Protein AF-T1BIJ9-F1 (afdb_monomer_lite)

Foldseek 3Di:
DQVVQLVCVVVVPQAAAEDEDDPDDLLCCLPRHPVRHPHHYDYDYDPVCVVVVVVQCPDPVRNVVVSVVSNVSSVVSVVVVVVCPPPDDDDDPVVVVVVPDDDPPVPDDPDDDPDPDDDDDPPDDPVVVVVVDQCQVVCVVVVQDDGPPVSVVD

Structure (mmCIF, N/CA/C/O backbone):
data_AF-T1BIJ9-F1
#
_entry.id   AF-T1BIJ9-F1
#
loop_
_atom_site.group_PDB
_atom_site.id
_atom_site.type_symbol
_atom_site.label_atom_id
_atom_site.label_alt_id
_atom_site.label_comp_id
_atom_site.label_asym_id
_atom_site.label_entity_id
_atom_site.label_seq_id
_atom_site.pdbx_PDB_ins_code
_atom_site.Cartn_x
_atom_site.Cartn_y
_atom_site.Cartn_z
_atom_site.occupancy
_atom_site.B_iso_or_equiv
_atom_site.auth_seq_id
_atom_site.auth_comp_id
_atom_site.auth_asym_id
_atom_site.auth_atom_id
_atom_site.pdbx_PDB_model_num
ATOM 1 N N . MET A 1 1 ? -9.050 8.986 2.586 1.00 85.50 1 MET A N 1
ATOM 2 C CA . MET A 1 1 ? -9.419 8.549 3.955 1.00 85.50 1 MET A CA 1
ATOM 3 C C . MET A 1 1 ? -9.438 9.668 4.997 1.00 85.50 1 MET A C 1
ATOM 5 O O . MET A 1 1 ? -10.421 9.751 5.712 1.00 85.50 1 MET A O 1
ATOM 9 N N . SER A 1 2 ? -8.438 10.559 5.081 1.00 93.44 2 SER A N 1
ATOM 10 C CA . SER A 1 2 ? -8.457 11.685 6.048 1.00 93.44 2 SER A CA 1
ATOM 11 C C . SER A 1 2 ? -9.706 12.581 5.927 1.00 93.44 2 SER A C 1
ATOM 13 O O . SER A 1 2 ? -10.310 12.948 6.928 1.00 93.44 2 SER A O 1
ATOM 15 N N . HIS A 1 3 ? -10.149 12.857 4.694 1.00 97.25 3 HIS A N 1
ATOM 16 C CA . HIS A 1 3 ? -11.392 13.590 4.435 1.00 97.25 3 HIS A CA 1
ATOM 17 C C . HIS A 1 3 ? -12.636 12.890 5.015 1.00 97.25 3 HIS A C 1
ATOM 19 O O . HIS A 1 3 ? -13.431 13.538 5.680 1.00 97.25 3 HIS A O 1
ATOM 25 N N . VAL A 1 4 ? -12.756 11.566 4.849 1.00 97.56 4 VAL A N 1
ATOM 26 C CA . VAL A 1 4 ? -13.881 10.780 5.392 1.00 97.56 4 VAL A CA 1
ATOM 27 C C . VAL A 1 4 ? -13.920 10.857 6.917 1.00 97.56 4 VAL A C 1
ATOM 29 O O . VAL A 1 4 ? -14.977 11.105 7.475 1.00 97.56 4 VAL A O 1
ATOM 32 N N . ALA A 1 5 ? -12.773 10.733 7.591 1.00 98.00 5 ALA A N 1
ATOM 33 C CA . ALA A 1 5 ? -12.695 10.879 9.047 1.00 98.00 5 ALA A CA 1
ATOM 34 C C . ALA A 1 5 ? -13.203 12.257 9.520 1.00 98.00 5 ALA A C 1
ATOM 36 O O . ALA A 1 5 ? -13.977 12.341 10.472 1.00 98.00 5 ALA A O 1
ATOM 37 N N . ARG A 1 6 ? -12.833 13.334 8.810 1.00 98.19 6 ARG A N 1
ATOM 38 C CA . ARG A 1 6 ? -13.334 14.690 9.093 1.00 98.19 6 ARG A CA 1
ATOM 39 C C . ARG A 1 6 ? -14.838 14.816 8.861 1.00 98.19 6 ARG A C 1
ATOM 41 O O . ARG A 1 6 ? -15.508 15.441 9.672 1.00 98.19 6 ARG A O 1
ATOM 48 N N . GLU A 1 7 ? -15.366 14.225 7.793 1.00 98.44 7 GLU A N 1
ATOM 49 C CA . GLU A 1 7 ? -16.804 14.255 7.504 1.00 98.44 7 GLU A CA 1
ATOM 50 C C . GLU A 1 7 ? -17.619 13.440 8.510 1.00 98.44 7 GLU A C 1
ATOM 52 O O . GLU A 1 7 ? -18.658 13.908 8.967 1.00 98.44 7 GLU A O 1
ATOM 57 N N . MET A 1 8 ? -17.121 12.273 8.926 1.00 98.38 8 MET A N 1
ATOM 58 C CA . MET A 1 8 ? -17.723 11.486 10.005 1.00 98.38 8 MET A CA 1
ATOM 59 C C . MET A 1 8 ? -17.760 12.285 11.308 1.00 98.38 8 MET A C 1
ATOM 61 O O . MET A 1 8 ? -18.780 12.295 11.991 1.00 98.38 8 MET A O 1
ATOM 65 N N . GLN A 1 9 ? -16.684 13.012 11.628 1.00 98.19 9 GLN A N 1
ATOM 66 C CA . GLN A 1 9 ? -16.679 13.902 12.785 1.00 98.19 9 GLN A CA 1
ATOM 67 C C . GLN A 1 9 ? -17.650 15.076 12.628 1.00 98.19 9 GLN A C 1
ATOM 69 O O . GLN A 1 9 ? -18.315 15.434 13.594 1.00 98.19 9 GLN A O 1
ATOM 74 N N . ARG A 1 10 ? -17.718 15.690 11.441 1.00 98.38 10 ARG A N 1
ATOM 75 C CA . ARG A 1 10 ? -18.604 16.828 11.150 1.00 98.38 10 ARG A CA 1
ATOM 76 C C . ARG A 1 10 ? -20.081 16.454 11.275 1.00 98.38 10 ARG A C 1
ATOM 78 O O . ARG A 1 10 ? -20.894 17.314 11.582 1.00 98.38 10 ARG A O 1
ATOM 85 N N . GLN A 1 11 ? -20.413 15.197 10.999 1.00 98.19 11 GLN A N 1
ATOM 86 C CA . GLN A 1 11 ? -21.767 14.655 11.091 1.00 98.19 11 GLN A CA 1
ATOM 87 C C . GLN A 1 11 ? -22.016 13.887 12.400 1.00 98.19 11 GLN A C 1
ATOM 89 O O . GLN A 1 11 ? -22.977 13.129 12.481 1.00 98.19 11 GLN A O 1
ATOM 94 N N . ASP A 1 12 ? -21.140 14.044 13.400 1.00 97.75 12 ASP A N 1
ATOM 95 C CA . ASP A 1 12 ? -21.272 13.445 14.735 1.00 97.75 12 ASP A CA 1
ATOM 96 C C . ASP A 1 12 ? -21.475 11.919 14.733 1.00 97.75 12 ASP A C 1
ATOM 98 O O . ASP A 1 12 ? -22.161 11.350 15.584 1.00 97.75 12 ASP A O 1
ATOM 102 N N . PHE A 1 13 ? -20.845 11.220 13.786 1.00 98.06 13 PHE A N 1
ATOM 103 C CA . PHE A 1 13 ? -20.846 9.761 13.787 1.00 98.06 13 PHE A CA 1
ATOM 104 C C . PHE A 1 13 ? -20.119 9.248 15.031 1.00 98.06 13 PHE A C 1
ATOM 106 O O . PHE A 1 13 ? -19.035 9.729 15.362 1.00 98.06 13 PHE A O 1
ATOM 113 N N . CYS A 1 14 ? -20.639 8.180 15.637 1.00 95.62 14 CYS A N 1
ATOM 114 C CA . CYS A 1 14 ? -20.019 7.523 16.796 1.00 95.62 14 CYS A CA 1
ATOM 115 C C . CYS A 1 14 ? -19.515 6.096 16.520 1.00 95.62 14 CYS A C 1
ATOM 117 O O . CYS A 1 14 ? -18.983 5.445 17.420 1.00 95.62 14 CYS A O 1
ATOM 119 N N . ILE A 1 15 ? -19.697 5.596 15.296 1.00 96.06 15 ILE A N 1
ATOM 120 C CA . ILE A 1 15 ? -19.330 4.230 14.907 1.00 96.06 15 ILE A CA 1
ATOM 121 C C . ILE A 1 15 ? -17.825 4.098 14.613 1.00 96.06 15 ILE A C 1
ATOM 123 O O . ILE A 1 15 ? -17.192 5.067 14.201 1.00 96.06 15 ILE A O 1
ATOM 127 N N . PRO A 1 16 ? -17.225 2.908 14.773 1.00 96.44 16 PRO A N 1
ATOM 128 C CA . PRO A 1 16 ? -15.827 2.700 14.412 1.00 96.44 16 PRO A CA 1
ATOM 129 C C . PRO A 1 16 ? -15.535 2.906 12.916 1.00 96.44 16 PRO A C 1
ATOM 131 O O . PRO A 1 16 ? -16.284 2.452 12.053 1.00 96.44 16 PRO A O 1
ATOM 134 N N . LEU A 1 17 ? -14.390 3.518 12.613 1.00 97.00 17 LEU A N 1
ATOM 135 C CA . LEU A 1 17 ? -13.811 3.657 11.279 1.00 97.00 17 LEU A CA 1
ATOM 136 C C . LEU A 1 17 ? -12.662 2.655 11.097 1.00 97.00 17 LEU A C 1
ATOM 138 O O . LEU A 1 17 ? -11.594 2.801 11.697 1.00 97.00 17 LEU A O 1
ATOM 142 N N . LEU A 1 18 ? -12.858 1.655 10.236 1.00 97.19 18 LEU A N 1
ATOM 143 C CA . LEU A 1 18 ? -11.807 0.710 9.853 1.00 97.19 18 LEU A CA 1
ATOM 144 C C . LEU A 1 18 ? -11.094 1.199 8.586 1.00 97.19 18 LEU A C 1
ATOM 146 O O . LEU A 1 18 ? -11.727 1.552 7.593 1.00 97.19 18 LEU A O 1
ATOM 150 N N . ILE A 1 19 ? -9.763 1.210 8.620 1.00 97.38 19 ILE A N 1
ATOM 151 C CA . ILE A 1 19 ? -8.900 1.634 7.515 1.00 97.38 19 ILE A CA 1
ATOM 152 C C . ILE A 1 19 ? -8.096 0.430 7.024 1.00 97.38 19 ILE A C 1
ATOM 154 O O . ILE A 1 19 ? -7.370 -0.179 7.803 1.00 97.38 19 ILE A O 1
ATOM 158 N N . GLY A 1 20 ? -8.167 0.126 5.732 1.00 95.12 20 GLY A N 1
ATOM 159 C CA . GLY A 1 20 ? -7.395 -0.947 5.104 1.00 95.12 20 GLY A CA 1
ATOM 160 C C . GLY A 1 20 ? -7.131 -0.672 3.624 1.00 95.12 20 GLY A C 1
ATOM 161 O O . GLY A 1 20 ? -7.592 0.332 3.079 1.00 95.12 20 GLY A O 1
ATOM 162 N N . GLY A 1 21 ? -6.376 -1.563 2.983 1.00 92.44 21 GLY A N 1
ATOM 163 C CA . GLY A 1 21 ? -6.005 -1.478 1.567 1.00 92.44 21 GLY A CA 1
ATOM 164 C C . GLY A 1 21 ? -4.529 -1.142 1.338 1.00 92.44 21 GLY A C 1
ATOM 165 O O . GLY A 1 21 ? -3.839 -0.670 2.243 1.00 92.44 21 GLY A O 1
ATOM 166 N N . ALA A 1 22 ? -4.058 -1.371 0.109 1.00 90.44 22 ALA A N 1
ATOM 167 C CA . ALA A 1 22 ? -2.636 -1.387 -0.258 1.00 90.44 22 ALA A CA 1
ATOM 168 C C . ALA A 1 22 ? -1.861 -0.098 0.080 1.00 90.44 22 ALA A C 1
ATOM 170 O O . ALA A 1 22 ? -0.687 -0.147 0.431 1.00 90.44 22 ALA A O 1
ATOM 171 N N . THR A 1 23 ? -2.511 1.064 0.001 1.00 93.25 23 THR A N 1
ATOM 172 C CA . THR A 1 23 ? -1.884 2.372 0.269 1.00 93.25 23 THR A CA 1
ATOM 173 C C . THR A 1 23 ? -1.985 2.806 1.730 1.00 93.25 23 THR A C 1
ATOM 175 O O . THR A 1 23 ? -1.480 3.865 2.111 1.00 93.25 23 THR A O 1
ATOM 178 N N . THR A 1 24 ? -2.660 2.020 2.568 1.00 95.62 24 THR A N 1
ATOM 179 C CA . THR A 1 24 ? -2.869 2.352 3.974 1.00 95.62 24 THR A CA 1
ATOM 180 C C . THR A 1 24 ? -1.788 1.740 4.849 1.00 95.62 24 THR A C 1
ATOM 182 O O . THR A 1 24 ? -1.221 0.692 4.560 1.00 95.62 24 THR A O 1
ATOM 185 N N . SER A 1 25 ? -1.488 2.405 5.958 1.00 95.81 25 SER A N 1
ATOM 186 C CA . SER A 1 25 ? -0.539 1.889 6.936 1.00 95.81 25 SER A CA 1
ATOM 187 C C . SER A 1 25 ? -0.912 2.339 8.337 1.00 95.81 25 SER A C 1
ATOM 189 O O . SER A 1 25 ? -1.597 3.354 8.525 1.00 95.81 25 SER A O 1
ATOM 191 N N . ARG A 1 26 ? -0.377 1.627 9.334 1.00 95.50 26 ARG A N 1
ATOM 192 C CA . ARG A 1 26 ? -0.442 2.042 10.740 1.00 95.50 26 ARG A CA 1
ATOM 193 C C . ARG A 1 26 ? 0.066 3.472 10.925 1.00 95.50 26 ARG A C 1
ATOM 195 O O . ARG A 1 26 ? -0.572 4.268 11.603 1.00 95.50 26 ARG A O 1
ATOM 202 N N . ALA A 1 27 ? 1.188 3.801 10.280 1.00 95.19 27 ALA A N 1
ATOM 203 C CA . ALA A 1 27 ? 1.820 5.112 10.374 1.00 95.19 27 ALA A CA 1
ATOM 204 C C . ALA A 1 27 ? 0.933 6.224 9.810 1.00 95.19 27 ALA A C 1
ATOM 206 O O . ALA A 1 27 ? 0.646 7.197 10.504 1.00 95.19 27 ALA A O 1
ATOM 207 N N . HIS A 1 28 ? 0.455 6.062 8.575 1.00 96.25 28 HIS A N 1
ATOM 208 C CA . HIS A 1 28 ? -0.408 7.057 7.947 1.00 96.25 28 HIS A CA 1
ATOM 209 C C . HIS A 1 28 ? -1.717 7.247 8.728 1.00 96.25 28 HIS A C 1
ATOM 211 O O . HIS A 1 28 ? -2.146 8.379 8.943 1.00 96.25 28 HIS A O 1
ATOM 217 N N . THR A 1 29 ? -2.323 6.159 9.209 1.00 97.69 29 THR A N 1
ATOM 218 C CA . THR A 1 29 ? -3.568 6.222 9.987 1.00 97.69 29 THR A CA 1
ATOM 219 C C . THR A 1 29 ? -3.380 6.993 11.292 1.00 97.69 29 THR A C 1
ATOM 221 O O . THR A 1 29 ? -4.116 7.950 11.533 1.00 97.69 29 THR A O 1
ATOM 224 N N . ALA A 1 30 ? -2.345 6.661 12.069 1.00 97.25 30 ALA A N 1
ATOM 225 C CA . ALA A 1 30 ? -2.027 7.335 13.329 1.00 97.25 30 ALA A CA 1
ATOM 226 C C . ALA A 1 30 ? -1.669 8.824 13.156 1.00 97.25 30 ALA A C 1
ATOM 228 O O . ALA A 1 30 ? -1.948 9.640 14.034 1.00 97.25 30 ALA A O 1
ATOM 229 N N . LEU A 1 31 ? -1.024 9.193 12.044 1.00 95.44 31 LEU A N 1
ATOM 230 C CA . LEU A 1 31 ? -0.541 10.559 11.811 1.00 95.44 31 LEU A CA 1
ATOM 231 C C . LEU A 1 31 ? -1.568 11.469 11.131 1.00 95.44 31 LEU A C 1
ATOM 233 O O . LEU A 1 31 ? -1.554 12.675 11.369 1.00 95.44 31 LEU A O 1
ATOM 237 N N . LYS A 1 32 ? -2.392 10.930 10.225 1.00 96.75 32 LYS A N 1
ATOM 238 C CA . LYS A 1 32 ? -3.167 11.732 9.260 1.00 96.75 32 LYS A CA 1
ATOM 239 C C . LYS A 1 32 ? -4.665 11.436 9.233 1.00 96.75 32 LYS A C 1
ATOM 241 O O . LYS A 1 32 ? -5.392 12.173 8.565 1.00 96.75 32 LYS A O 1
ATOM 246 N N . ILE A 1 33 ? -5.133 10.376 9.893 1.00 97.69 33 ILE A N 1
ATOM 247 C CA . ILE A 1 33 ? -6.549 9.975 9.862 1.00 97.69 33 ILE A CA 1
ATOM 248 C C . ILE A 1 33 ? -7.162 10.038 11.261 1.00 97.69 33 ILE A C 1
ATOM 250 O O . ILE A 1 33 ? -8.074 10.829 11.465 1.00 97.69 33 ILE A O 1
ATOM 254 N N . GLU A 1 34 ? -6.642 9.264 12.216 1.00 97.75 34 GLU A N 1
ATOM 255 C CA . GLU A 1 34 ? -7.194 9.175 13.579 1.00 97.75 34 GLU A CA 1
ATOM 256 C C . GLU A 1 34 ? -7.325 10.533 14.298 1.00 97.75 34 GLU A C 1
ATOM 258 O O . GLU A 1 34 ? -8.370 10.760 14.901 1.00 97.75 34 GLU A O 1
ATOM 263 N N . PRO A 1 35 ? -6.406 11.511 14.141 1.00 96.50 35 PRO A N 1
ATOM 264 C CA . PRO A 1 35 ? -6.570 12.830 14.762 1.00 96.50 35 PRO A CA 1
ATOM 265 C C . PRO A 1 35 ? -7.803 13.625 14.301 1.00 96.50 35 PRO A C 1
ATOM 267 O O . PRO A 1 35 ? -8.106 14.674 14.867 1.00 96.50 35 PRO A O 1
ATOM 270 N N . HIS A 1 36 ? -8.479 13.190 13.237 1.00 97.69 36 HIS A N 1
ATOM 271 C CA . HIS A 1 36 ? -9.640 13.873 12.676 1.00 97.69 36 HIS A CA 1
ATOM 272 C C . HIS A 1 36 ? -10.982 13.266 13.075 1.00 97.69 36 HIS A C 1
ATOM 274 O O . HIS A 1 36 ? -12.004 13.833 12.698 1.00 97.69 36 HIS A O 1
ATOM 280 N N . TYR A 1 37 ? -10.991 12.161 13.822 1.00 97.88 37 TYR A N 1
ATOM 281 C CA . TYR A 1 37 ? -12.220 11.494 14.230 1.00 97.88 37 TYR A CA 1
ATOM 282 C C . TYR A 1 37 ? -12.122 11.000 15.673 1.00 97.88 37 TYR A C 1
ATOM 284 O O . TYR A 1 37 ? -11.231 10.225 16.006 1.00 97.88 37 TYR A O 1
ATOM 292 N N . LYS A 1 38 ? -13.019 11.477 16.548 1.00 95.50 38 LYS A N 1
ATOM 293 C CA . LYS A 1 38 ? -12.967 11.190 17.995 1.00 95.50 38 LYS A CA 1
ATOM 294 C C . LYS A 1 38 ? -13.340 9.746 18.335 1.00 95.50 38 LYS A C 1
ATOM 296 O O . LYS A 1 38 ? -12.895 9.225 19.358 1.00 95.50 38 LYS A O 1
ATOM 301 N N . SER A 1 39 ? -14.173 9.115 17.513 1.00 95.94 39 SER A N 1
ATOM 302 C CA . SER A 1 39 ? -14.579 7.720 17.698 1.00 95.94 39 SER A CA 1
ATOM 303 C C . SER A 1 39 ? -13.496 6.762 17.181 1.00 95.94 39 SER A C 1
ATOM 305 O O . SER A 1 39 ? -12.550 7.192 16.513 1.00 95.94 39 SER A O 1
ATOM 307 N N . PRO A 1 40 ? -13.578 5.458 17.509 1.00 96.56 40 PRO A N 1
ATOM 308 C CA . PRO A 1 40 ? -12.540 4.494 17.163 1.00 96.56 40 PRO A CA 1
ATOM 309 C C . PRO A 1 40 ? -12.113 4.553 15.694 1.00 96.56 40 PRO A C 1
ATOM 311 O O . PRO A 1 40 ? -12.933 4.369 14.805 1.00 96.56 40 PRO A O 1
ATOM 314 N N . THR A 1 41 ? -10.822 4.768 15.441 1.00 97.62 41 THR A N 1
ATOM 315 C CA . THR A 1 41 ? -10.221 4.682 14.104 1.00 97.62 41 THR A CA 1
ATOM 316 C C . THR A 1 41 ? -9.116 3.638 14.137 1.00 97.62 41 THR A C 1
ATOM 318 O O . THR A 1 41 ? -8.136 3.809 14.861 1.00 97.62 41 THR A O 1
ATOM 321 N N . VAL A 1 42 ? -9.263 2.554 13.374 1.00 97.62 42 VAL A N 1
ATOM 322 C CA . VAL A 1 42 ? -8.368 1.392 13.455 1.00 97.62 42 VAL A CA 1
ATOM 323 C C . VAL A 1 42 ? -7.895 0.977 12.070 1.00 97.62 42 VAL A C 1
ATOM 325 O O . VAL A 1 42 ? -8.685 0.649 11.190 1.00 97.62 42 VAL A O 1
ATOM 328 N N . TRP A 1 43 ? -6.580 0.958 11.883 1.00 97.69 43 TRP A N 1
ATOM 329 C CA . TRP A 1 43 ? -5.941 0.339 10.729 1.00 97.69 43 TRP A CA 1
ATOM 330 C C . TRP A 1 43 ? -5.894 -1.181 10.873 1.00 97.69 43 TRP A C 1
ATOM 332 O O . TRP A 1 43 ? -5.411 -1.697 11.883 1.00 97.69 43 TRP A O 1
ATOM 342 N N . VAL A 1 44 ? -6.334 -1.879 9.831 1.00 96.12 44 VAL A N 1
ATOM 343 C CA . VAL A 1 44 ? -6.324 -3.335 9.726 1.00 96.12 44 VAL A CA 1
ATOM 344 C C . VAL A 1 44 ? -5.423 -3.733 8.561 1.00 96.12 44 VAL A C 1
ATOM 346 O O . VAL A 1 44 ? -5.533 -3.186 7.465 1.00 96.12 44 VAL A O 1
ATOM 349 N N . LYS A 1 45 ? -4.503 -4.668 8.817 1.00 90.00 45 LYS A N 1
ATOM 350 C CA . LYS A 1 45 ? -3.470 -5.067 7.853 1.00 90.00 45 LYS A CA 1
ATOM 351 C C . LYS A 1 45 ? -4.030 -5.881 6.679 1.00 90.00 45 LYS A C 1
ATOM 353 O O . LYS A 1 45 ? -3.644 -5.627 5.546 1.00 90.00 45 LYS A O 1
ATOM 358 N N . ASP A 1 46 ? -4.895 -6.846 6.968 1.00 87.56 46 ASP A N 1
ATOM 359 C CA . ASP A 1 46 ? -5.405 -7.846 6.026 1.00 87.56 46 ASP A CA 1
ATOM 360 C C . ASP A 1 46 ? -6.796 -8.337 6.467 1.00 87.56 46 ASP A C 1
ATOM 362 O O . ASP A 1 46 ? -7.279 -7.984 7.553 1.00 87.56 46 ASP A O 1
ATOM 366 N N . ALA A 1 47 ? -7.459 -9.118 5.610 1.00 85.56 47 ALA A N 1
ATOM 367 C CA . ALA A 1 47 ? -8.821 -9.585 5.848 1.00 85.56 47 ALA A CA 1
ATOM 368 C C . ALA A 1 47 ? -8.899 -10.538 7.050 1.00 85.56 47 ALA A C 1
ATOM 370 O O . ALA A 1 47 ? -9.812 -10.406 7.870 1.00 85.56 47 ALA A O 1
ATOM 371 N N . SER A 1 48 ? -7.908 -11.424 7.213 1.00 8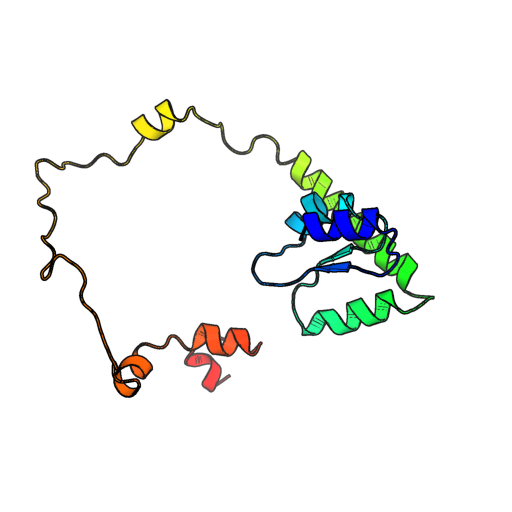6.38 48 SER A N 1
ATOM 372 C CA . SER A 1 48 ? -7.854 -12.384 8.325 1.00 86.38 48 SER A CA 1
ATOM 373 C C . SER A 1 48 ? -7.936 -11.706 9.702 1.00 86.38 48 SER A C 1
ATOM 375 O O . SER A 1 48 ? -8.593 -12.198 10.621 1.00 86.38 48 SER A O 1
ATOM 377 N N . ARG A 1 49 ? -7.335 -10.517 9.846 1.00 89.00 49 ARG A N 1
ATOM 378 C CA . ARG A 1 49 ? -7.340 -9.741 11.097 1.00 89.00 49 ARG A CA 1
ATOM 379 C C . ARG A 1 49 ? -8.581 -8.870 11.276 1.00 89.00 49 ARG A C 1
ATOM 381 O O . ARG A 1 49 ? -8.868 -8.466 12.405 1.00 89.00 49 ARG A O 1
ATOM 388 N N . ALA A 1 50 ? -9.312 -8.564 10.204 1.00 92.69 50 ALA A N 1
ATOM 389 C CA . ALA A 1 50 ? -10.469 -7.670 10.252 1.00 92.69 50 ALA A CA 1
ATOM 390 C C . ALA A 1 50 ? -11.583 -8.209 11.153 1.00 92.69 50 ALA A C 1
ATOM 392 O O . ALA A 1 50 ? -12.183 -7.442 11.904 1.00 92.69 50 ALA A O 1
ATOM 393 N N . VAL A 1 51 ? -11.804 -9.527 11.136 1.00 92.88 51 VAL A N 1
ATOM 394 C CA . VAL A 1 51 ? -12.844 -10.187 11.939 1.00 92.88 51 VAL A CA 1
ATOM 395 C C . VAL A 1 51 ? -12.598 -9.983 13.434 1.00 92.88 51 VAL A C 1
ATOM 397 O O . VAL A 1 51 ? -13.480 -9.496 14.139 1.00 92.88 51 VAL A O 1
ATOM 400 N N . GLY A 1 52 ? -11.386 -10.273 13.917 1.00 94.50 52 GLY A N 1
ATOM 401 C CA . GLY A 1 52 ? -11.044 -10.109 15.334 1.00 94.50 52 GLY A CA 1
ATOM 402 C C . GLY A 1 52 ? -11.081 -8.647 15.794 1.00 94.50 52 GLY A C 1
ATOM 403 O O . GLY A 1 52 ? -11.507 -8.347 16.913 1.00 94.50 52 GLY A O 1
ATOM 404 N N . VAL A 1 53 ? -10.687 -7.717 14.917 1.00 95.50 53 VAL A N 1
ATOM 405 C CA . VAL A 1 53 ? -10.799 -6.274 15.182 1.00 95.50 53 VAL A CA 1
ATOM 406 C C . VAL A 1 53 ? -12.264 -5.856 15.297 1.00 95.50 53 VAL A C 1
ATOM 408 O O . VAL A 1 53 ? -12.629 -5.204 16.273 1.00 95.50 53 VAL A O 1
ATOM 411 N N . ALA A 1 54 ? -13.116 -6.258 14.351 1.00 95.06 54 ALA A N 1
ATOM 412 C CA . ALA A 1 54 ? -14.541 -5.944 14.382 1.00 95.06 54 ALA A CA 1
ATOM 413 C C . ALA A 1 54 ? -15.221 -6.526 15.633 1.00 95.06 54 ALA A C 1
ATOM 415 O O . ALA A 1 54 ? -15.931 -5.800 16.323 1.00 95.06 54 ALA A O 1
ATOM 416 N N . GLN A 1 55 ? -14.935 -7.787 15.983 1.00 95.25 55 GLN A N 1
ATOM 417 C CA . GLN A 1 55 ? -15.428 -8.431 17.209 1.00 95.25 55 GLN A CA 1
ATOM 418 C C . GLN A 1 55 ? -15.026 -7.659 18.474 1.00 95.25 55 GLN A C 1
ATOM 420 O O . GLN A 1 55 ? -15.856 -7.433 19.354 1.00 95.25 55 GLN A O 1
ATOM 425 N N . SER A 1 56 ? -13.770 -7.208 18.547 1.00 96.06 56 SER A N 1
ATOM 426 C CA . SER A 1 56 ? -13.284 -6.416 19.682 1.00 96.06 56 SER A CA 1
ATOM 427 C C . SER A 1 56 ? -14.000 -5.068 19.793 1.00 96.06 56 SER A C 1
ATOM 429 O O . SER A 1 56 ? -14.254 -4.623 20.904 1.00 96.06 56 SER A O 1
ATOM 431 N N . LEU A 1 57 ? -14.335 -4.436 18.660 1.00 95.00 57 LEU A N 1
ATOM 432 C CA . LEU A 1 57 ? -14.970 -3.113 18.588 1.00 95.00 57 LEU A CA 1
ATOM 433 C C . LEU A 1 57 ? -16.481 -3.113 18.861 1.00 95.00 57 LEU A C 1
ATOM 435 O O . LEU A 1 57 ? -17.033 -2.064 19.185 1.00 95.00 57 LEU A O 1
ATOM 439 N N . VAL A 1 58 ? -17.161 -4.251 18.691 1.00 94.50 58 VAL A N 1
ATOM 440 C CA . VAL A 1 58 ? -18.595 -4.386 19.018 1.00 94.50 58 VAL A CA 1
ATOM 441 C C . VAL A 1 58 ? -18.829 -4.940 20.425 1.00 94.50 58 VAL A C 1
ATOM 443 O O . VAL A 1 58 ? -19.925 -4.804 20.967 1.00 94.50 58 VAL A O 1
ATOM 446 N N . SER A 1 59 ? -17.815 -5.565 21.030 1.00 94.94 59 SER A N 1
ATOM 447 C CA . SER A 1 59 ? -17.902 -6.124 22.378 1.00 94.94 59 SER A CA 1
ATOM 448 C C . SER A 1 59 ? -17.793 -5.033 23.442 1.00 94.94 59 SER A C 1
ATOM 450 O O . SER A 1 59 ? -16.785 -4.328 23.519 1.00 94.94 59 SER A O 1
ATOM 452 N N . LYS A 1 60 ? -18.805 -4.931 24.312 1.00 92.12 60 LYS A N 1
ATOM 453 C CA . LYS A 1 60 ? -18.833 -3.957 25.418 1.00 92.12 60 LYS A CA 1
ATOM 454 C C . LYS A 1 60 ? -17.667 -4.139 26.393 1.00 92.12 60 LYS A C 1
ATOM 456 O O . LYS A 1 60 ? -17.139 -3.147 26.879 1.00 92.12 60 LYS A O 1
ATOM 461 N N . ASP A 1 61 ? -17.233 -5.379 26.603 1.00 94.62 61 ASP A N 1
ATOM 462 C CA . ASP A 1 61 ? -16.190 -5.713 27.578 1.00 94.62 61 ASP A CA 1
ATOM 463 C C . ASP A 1 61 ? -14.775 -5.531 27.007 1.00 94.62 61 ASP A C 1
ATOM 465 O O . ASP A 1 61 ? -13.831 -5.240 27.737 1.00 94.62 61 ASP A O 1
ATOM 469 N N . LEU A 1 62 ? -14.610 -5.699 25.689 1.00 94.94 62 LEU A N 1
ATOM 470 C CA . LEU A 1 62 ? -13.291 -5.672 25.045 1.00 94.94 62 LEU A CA 1
ATOM 471 C C . LEU A 1 62 ? -12.941 -4.310 24.441 1.00 94.94 62 LEU A C 1
ATOM 473 O O . LEU A 1 62 ? -11.757 -3.980 24.352 1.00 94.94 62 LEU A O 1
ATOM 477 N N . THR A 1 63 ? -13.939 -3.523 24.019 1.00 93.94 63 THR A N 1
ATOM 478 C CA . THR A 1 63 ? -13.716 -2.305 23.220 1.00 93.94 63 THR A CA 1
ATOM 479 C C . THR A 1 63 ? -12.811 -1.306 23.931 1.00 93.94 63 THR A C 1
ATOM 481 O O . THR A 1 63 ? -11.909 -0.746 23.307 1.00 93.94 63 THR A O 1
ATOM 484 N N . GLU A 1 64 ? -13.017 -1.078 25.230 1.00 94.69 64 GLU A N 1
ATOM 485 C CA . GLU A 1 64 ? -12.256 -0.076 25.978 1.00 94.69 64 GLU A CA 1
ATOM 486 C C . GLU A 1 64 ? -10.771 -0.445 26.074 1.00 94.69 64 GLU A C 1
ATOM 488 O O . GLU A 1 64 ? -9.912 0.328 25.638 1.00 94.69 64 GLU A O 1
ATOM 493 N N . ALA A 1 65 ? -10.468 -1.655 26.553 1.00 96.50 65 ALA A N 1
ATOM 494 C CA . ALA A 1 65 ? -9.099 -2.156 26.653 1.00 96.50 65 ALA A CA 1
ATOM 495 C C . ALA A 1 65 ? -8.424 -2.247 25.273 1.00 96.50 65 ALA A C 1
ATOM 497 O O . ALA A 1 65 ? -7.259 -1.867 25.107 1.00 96.50 65 ALA A O 1
ATOM 498 N N . PHE A 1 66 ? -9.166 -2.691 24.255 1.00 96.62 66 PHE A N 1
ATOM 499 C CA . PHE A 1 66 ? -8.684 -2.752 22.880 1.00 96.62 66 PHE A CA 1
ATOM 500 C C . PHE A 1 66 ? -8.302 -1.363 22.353 1.00 96.62 66 PHE A C 1
ATOM 502 O O . PHE A 1 66 ? -7.199 -1.183 21.829 1.00 96.62 66 PHE A O 1
ATOM 509 N N . MET A 1 67 ? -9.169 -0.365 22.535 1.00 96.00 67 MET A N 1
ATOM 510 C CA . MET A 1 67 ? -8.916 0.997 22.070 1.00 96.00 67 MET A CA 1
ATOM 511 C C . MET A 1 67 ? -7.827 1.707 22.866 1.00 96.00 67 MET A C 1
ATOM 513 O O . MET A 1 67 ? -7.072 2.476 22.274 1.00 96.00 67 MET A O 1
ATOM 517 N N . ALA A 1 68 ? -7.690 1.434 24.165 1.00 96.44 68 ALA A N 1
ATOM 518 C CA . ALA A 1 68 ? -6.576 1.941 24.960 1.00 96.44 68 ALA A CA 1
ATOM 519 C C . ALA A 1 68 ? -5.229 1.494 24.366 1.00 96.44 68 ALA A C 1
ATOM 521 O O . ALA A 1 68 ? -4.352 2.328 24.131 1.00 96.44 68 ALA A O 1
ATOM 522 N N . ARG A 1 69 ? -5.107 0.207 24.010 1.00 97.06 69 ARG A N 1
ATOM 523 C CA . ARG A 1 69 ? -3.921 -0.329 23.327 1.00 97.06 69 ARG A CA 1
ATOM 524 C C . ARG A 1 69 ? -3.686 0.330 21.965 1.00 97.06 69 ARG A C 1
ATOM 526 O O . ARG A 1 69 ? -2.572 0.755 21.685 1.00 97.06 69 ARG A O 1
ATOM 533 N N . ILE A 1 70 ? -4.719 0.469 21.131 1.00 97.00 70 ILE A N 1
ATOM 534 C CA . ILE A 1 70 ? -4.573 1.105 19.807 1.00 97.00 70 ILE A CA 1
ATOM 535 C C . ILE A 1 70 ? -4.127 2.570 19.928 1.00 97.00 70 ILE A C 1
ATOM 537 O O . ILE A 1 70 ? -3.228 3.001 19.204 1.00 97.00 70 ILE A O 1
ATOM 541 N N . ARG A 1 71 ? -4.710 3.340 20.856 1.00 95.69 71 ARG A N 1
ATOM 542 C CA . ARG A 1 71 ? -4.315 4.737 21.096 1.00 95.69 71 ARG A CA 1
ATOM 543 C C . ARG A 1 71 ? -2.871 4.837 21.579 1.00 95.69 71 ARG A C 1
ATOM 545 O O . ARG A 1 71 ? -2.157 5.730 21.124 1.00 95.69 71 ARG A O 1
ATOM 552 N N . HIS A 1 72 ? -2.444 3.926 22.455 1.00 97.12 72 HIS A N 1
ATOM 553 C CA . HIS A 1 72 ? -1.056 3.830 22.901 1.00 97.12 72 HIS A CA 1
ATOM 554 C C . HIS A 1 72 ? -0.110 3.571 21.719 1.00 97.12 72 HIS A C 1
ATOM 556 O O . HIS A 1 72 ? 0.809 4.355 21.485 1.00 97.12 72 HIS A O 1
ATOM 562 N N . ASP A 1 73 ? -0.399 2.560 20.897 1.00 96.06 73 ASP A N 1
ATOM 563 C CA . ASP A 1 73 ? 0.396 2.241 19.706 1.00 96.06 73 ASP A CA 1
ATOM 564 C C . ASP A 1 73 ? 0.487 3.431 18.737 1.00 96.06 73 ASP A C 1
ATOM 566 O O . ASP A 1 73 ? 1.536 3.704 18.149 1.00 96.06 73 ASP A O 1
ATOM 570 N N . TYR A 1 74 ? -0.611 4.168 18.551 1.00 97.75 74 TYR A N 1
ATOM 571 C CA . TYR A 1 74 ? -0.637 5.336 17.669 1.00 97.75 74 TYR A CA 1
ATOM 572 C C . TYR A 1 74 ? 0.124 6.518 18.263 1.00 97.75 74 TYR A C 1
ATOM 574 O O . TYR A 1 74 ? 0.805 7.236 17.526 1.00 97.75 74 TYR A O 1
ATOM 582 N N . ALA A 1 75 ? 0.062 6.707 19.581 1.00 95.94 75 ALA A N 1
ATOM 583 C CA . ALA A 1 75 ? 0.869 7.696 20.280 1.00 95.94 75 ALA A CA 1
ATOM 584 C C . ALA A 1 75 ? 2.367 7.398 20.130 1.00 95.94 75 ALA A C 1
ATOM 586 O O . ALA A 1 75 ? 3.114 8.301 19.749 1.00 95.94 75 ALA A O 1
ATOM 587 N N . GLU A 1 76 ? 2.796 6.142 20.304 1.00 96.25 76 GLU A N 1
ATOM 588 C CA . GLU A 1 76 ? 4.188 5.743 20.064 1.00 96.25 76 GLU A CA 1
ATOM 589 C C . GLU A 1 76 ? 4.627 6.013 18.624 1.00 96.25 76 GLU A C 1
ATOM 591 O O . GLU A 1 76 ? 5.717 6.527 18.382 1.00 96.25 76 GLU A O 1
ATOM 596 N N . VAL A 1 77 ? 3.786 5.683 17.641 1.00 95.44 77 VAL A N 1
ATOM 597 C CA . VAL A 1 77 ? 4.082 5.939 16.225 1.00 95.44 77 VAL A CA 1
ATOM 598 C C . VAL A 1 77 ? 4.266 7.434 15.961 1.00 95.44 77 VAL A C 1
ATOM 600 O O . VAL A 1 77 ? 5.196 7.820 15.246 1.00 95.44 77 VAL A O 1
ATOM 603 N N . ARG A 1 78 ? 3.414 8.285 16.547 1.00 93.81 78 ARG A N 1
ATOM 604 C CA . ARG A 1 78 ? 3.536 9.746 16.447 1.00 93.81 78 ARG A CA 1
ATOM 605 C C . ARG A 1 78 ? 4.810 10.258 17.110 1.00 93.81 78 ARG A C 1
ATOM 607 O O . ARG A 1 78 ? 5.474 11.122 16.540 1.00 93.81 78 ARG A O 1
ATOM 614 N N . GLU A 1 79 ? 5.160 9.715 18.270 1.00 93.56 79 GLU A N 1
ATOM 615 C CA . GLU A 1 79 ? 6.382 10.060 18.993 1.00 93.56 79 GLU A CA 1
ATOM 616 C C . GLU A 1 79 ? 7.628 9.680 18.186 1.00 93.56 79 GLU A C 1
ATOM 618 O O . GLU A 1 79 ? 8.439 10.543 17.863 1.00 93.56 79 GLU A O 1
ATOM 623 N N . ARG A 1 80 ? 7.726 8.424 17.732 1.00 90.69 80 ARG A N 1
ATOM 624 C CA . ARG A 1 80 ? 8.835 7.955 16.883 1.00 90.69 80 ARG A CA 1
ATOM 625 C C . ARG A 1 80 ? 8.960 8.771 15.598 1.00 90.69 80 ARG A C 1
ATOM 627 O O . ARG A 1 80 ? 10.070 9.029 15.142 1.00 90.69 80 ARG A O 1
ATOM 634 N N . HIS A 1 81 ? 7.843 9.188 14.998 1.00 88.94 81 HIS A N 1
ATOM 635 C CA . HIS A 1 81 ? 7.869 10.059 13.823 1.00 88.94 81 HIS A CA 1
ATOM 636 C C . HIS A 1 81 ? 8.379 11.472 14.153 1.00 88.94 81 HIS A C 1
ATOM 638 O O . HIS A 1 81 ? 9.118 12.039 13.352 1.00 88.94 81 HIS A O 1
ATOM 644 N N . ARG A 1 82 ? 8.022 12.045 15.312 1.00 87.12 82 ARG A N 1
ATOM 645 C CA . ARG A 1 82 ? 8.570 13.335 15.777 1.00 87.12 82 ARG A CA 1
ATOM 646 C C . ARG A 1 82 ? 10.068 13.243 16.080 1.00 87.12 82 ARG A C 1
ATOM 648 O O . ARG A 1 82 ? 10.815 14.135 15.698 1.00 87.12 82 ARG A O 1
ATOM 655 N N . GLN A 1 83 ? 10.503 12.144 16.695 1.00 84.75 83 GLN A N 1
ATOM 656 C CA . GLN A 1 83 ? 11.904 11.879 17.043 1.00 84.75 83 GLN A CA 1
ATOM 657 C C . GLN A 1 83 ? 12.779 11.510 15.842 1.00 84.75 83 GLN A C 1
ATOM 659 O O . GLN A 1 83 ? 13.997 11.637 15.908 1.00 84.75 83 GLN A O 1
ATOM 664 N N . ARG A 1 84 ? 12.180 11.114 14.713 1.00 75.19 84 ARG A N 1
ATOM 665 C CA . ARG A 1 84 ? 12.861 10.856 13.429 1.00 75.19 84 ARG A CA 1
ATOM 666 C C . ARG A 1 84 ? 13.464 12.112 12.776 1.00 75.19 84 ARG A C 1
ATOM 668 O O . ARG A 1 84 ? 13.665 12.095 11.562 1.00 75.19 84 ARG A O 1
ATOM 675 N N . GLY A 1 85 ? 13.709 13.166 13.562 1.00 56.56 85 GLY A N 1
ATOM 676 C CA . GLY A 1 85 ? 14.102 14.516 13.170 1.00 56.56 85 GLY A CA 1
ATOM 677 C C . GLY A 1 85 ? 14.940 14.568 11.901 1.00 56.56 85 GLY A C 1
ATOM 678 O O . GLY A 1 85 ? 15.884 13.801 11.768 1.00 56.56 85 GLY A O 1
ATOM 679 N N . GLY A 1 86 ? 14.546 15.454 10.977 1.00 64.31 86 GLY A N 1
ATOM 680 C CA . GLY A 1 86 ? 15.296 15.883 9.789 1.00 64.31 86 GLY A CA 1
ATOM 681 C C . GLY A 1 86 ? 16.223 14.843 9.157 1.00 64.31 86 GLY A C 1
ATOM 682 O O . GLY A 1 86 ? 17.373 15.160 8.871 1.00 64.31 86 GLY A O 1
ATOM 683 N N . ASN A 1 87 ? 15.774 13.595 9.005 1.00 65.06 87 ASN A N 1
ATOM 684 C CA . ASN A 1 87 ? 16.645 12.539 8.516 1.00 65.06 87 ASN A CA 1
ATOM 685 C C . ASN A 1 87 ? 16.987 12.803 7.046 1.00 65.06 87 ASN A C 1
ATOM 687 O O . ASN A 1 87 ? 16.135 12.675 6.165 1.00 65.06 87 ASN A O 1
ATOM 691 N N . LYS A 1 88 ? 18.275 13.108 6.848 1.00 72.12 88 LYS A N 1
ATOM 692 C CA . LYS A 1 88 ? 18.984 13.602 5.658 1.00 72.12 88 LYS A CA 1
ATOM 693 C C . LYS A 1 88 ? 18.969 15.135 5.523 1.00 72.12 88 LYS A C 1
ATOM 695 O O . LYS A 1 88 ? 17.890 15.727 5.501 1.00 72.12 88 LYS A O 1
ATOM 700 N N . PRO A 1 89 ? 20.152 15.773 5.379 1.00 82.94 89 PRO A N 1
ATOM 701 C CA . PRO A 1 89 ? 20.229 17.180 5.018 1.00 82.94 89 PRO A CA 1
ATOM 702 C C . PRO A 1 89 ? 19.452 17.385 3.720 1.00 82.94 89 PRO A C 1
ATOM 704 O O . PRO A 1 89 ? 19.773 16.787 2.691 1.00 82.94 89 PRO A O 1
ATOM 707 N N . LEU A 1 90 ? 18.396 18.191 3.784 1.00 88.00 90 LEU A N 1
ATOM 708 C CA . LEU A 1 90 ? 17.695 18.606 2.583 1.00 88.00 90 LEU A CA 1
ATOM 709 C C . LEU A 1 90 ? 18.576 19.617 1.860 1.00 8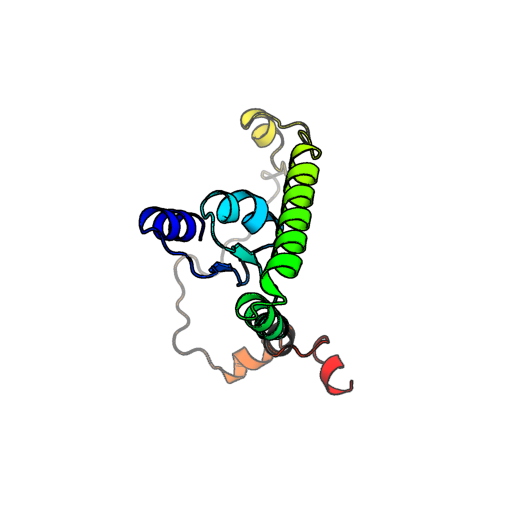8.00 90 LEU A C 1
ATOM 711 O O . LEU A 1 90 ? 19.098 20.555 2.458 1.00 88.00 90 LEU A O 1
ATOM 715 N N . VAL A 1 91 ? 18.730 19.414 0.562 1.00 92.19 91 VAL A N 1
ATOM 716 C CA . VAL A 1 91 ? 19.419 20.344 -0.324 1.00 92.19 91 VAL A CA 1
ATOM 717 C C . VAL A 1 91 ? 18.388 21.163 -1.086 1.00 92.19 91 VAL A C 1
ATOM 719 O O . VAL A 1 91 ? 17.229 20.763 -1.227 1.00 92.19 91 VAL A O 1
ATOM 722 N N . THR A 1 92 ? 18.795 22.321 -1.599 1.00 95.88 92 THR A N 1
ATOM 723 C CA . THR A 1 92 ? 17.920 23.096 -2.480 1.00 95.88 92 THR A CA 1
ATOM 724 C C . THR A 1 92 ? 17.630 22.304 -3.755 1.00 95.88 92 THR A C 1
ATOM 726 O O . THR A 1 92 ? 18.452 21.509 -4.218 1.00 95.88 92 THR A O 1
ATOM 729 N N . LEU A 1 93 ? 16.476 22.561 -4.376 1.00 96.06 93 LEU A N 1
ATOM 730 C CA . LEU A 1 93 ? 16.146 21.988 -5.684 1.00 96.06 93 LEU A CA 1
ATOM 731 C C . LEU A 1 93 ? 17.241 22.283 -6.724 1.00 96.06 93 LEU A C 1
ATOM 733 O O . LEU A 1 93 ? 17.543 21.440 -7.564 1.00 96.06 93 LEU A O 1
ATOM 737 N N . GLN A 1 94 ? 17.855 23.467 -6.645 1.00 97.75 94 GLN A N 1
ATOM 738 C CA . GLN A 1 94 ? 18.968 23.855 -7.507 1.00 97.75 94 GLN A CA 1
ATOM 739 C C . GLN A 1 94 ? 20.189 22.950 -7.302 1.00 97.75 94 GLN A C 1
ATOM 741 O O . GLN A 1 94 ? 20.744 22.458 -8.280 1.00 97.75 94 GLN A O 1
ATOM 746 N N . HIS A 1 95 ? 20.578 22.691 -6.051 1.00 96.31 95 HIS A N 1
ATOM 747 C CA . HIS A 1 95 ? 21.696 21.801 -5.747 1.00 96.31 95 HIS A CA 1
ATOM 748 C C . HIS A 1 95 ? 21.416 20.364 -6.209 1.00 96.31 95 HIS A C 1
ATOM 750 O O . HIS A 1 95 ? 22.264 19.760 -6.857 1.00 96.31 95 HIS A O 1
ATOM 756 N N . ALA A 1 96 ? 20.214 19.836 -5.953 1.00 95.88 96 ALA A N 1
ATOM 757 C CA . ALA A 1 96 ? 19.829 18.500 -6.414 1.00 95.88 96 ALA A CA 1
ATOM 758 C C . ALA A 1 96 ? 19.892 18.368 -7.946 1.00 95.88 96 ALA A C 1
ATOM 760 O O . ALA A 1 96 ? 20.407 17.380 -8.454 1.00 95.88 96 ALA A O 1
ATOM 761 N N . ARG A 1 97 ? 19.415 19.379 -8.688 1.00 96.31 97 ARG A N 1
ATOM 762 C CA . ARG A 1 97 ? 19.505 19.409 -10.159 1.00 96.31 97 ARG A CA 1
ATOM 763 C C . ARG A 1 97 ? 20.947 19.487 -10.659 1.00 96.31 97 ARG A C 1
ATOM 765 O O . ARG A 1 97 ? 21.258 18.866 -11.667 1.00 96.31 97 ARG A O 1
ATOM 772 N N . ALA A 1 98 ? 21.821 20.212 -9.957 1.00 96.56 98 ALA A N 1
ATOM 773 C CA . ALA A 1 98 ? 23.246 20.266 -10.289 1.00 96.56 98 ALA A CA 1
ATOM 774 C C . ALA A 1 98 ? 23.944 18.903 -10.101 1.00 96.56 98 ALA A C 1
ATOM 776 O O . ALA A 1 98 ? 24.867 18.582 -10.842 1.00 96.56 98 ALA A O 1
ATOM 777 N N . GLN A 1 99 ? 23.463 18.092 -9.153 1.00 95.00 99 GLN A N 1
ATOM 778 C CA . GLN A 1 99 ? 23.893 16.710 -8.893 1.00 95.00 99 GLN A CA 1
ATOM 779 C C . GLN A 1 99 ? 23.096 15.667 -9.704 1.00 95.00 99 GLN A C 1
ATOM 781 O O . GLN A 1 99 ? 23.022 14.502 -9.314 1.00 95.00 99 GLN A O 1
ATOM 786 N N . GLY A 1 100 ? 22.446 16.073 -10.801 1.00 94.75 100 GLY A N 1
ATOM 787 C CA . GLY A 1 100 ? 21.790 15.141 -11.718 1.00 94.75 100 GLY A CA 1
ATOM 788 C C . GLY A 1 100 ? 22.769 14.111 -12.295 1.00 94.75 100 GLY A C 1
ATOM 789 O O . GLY A 1 100 ? 23.984 14.265 -12.200 1.00 94.75 100 GLY A O 1
ATOM 790 N N . PHE A 1 101 ? 22.238 13.048 -12.897 1.00 95.81 101 PHE A N 1
ATOM 791 C CA . PHE A 1 101 ? 23.063 12.074 -13.610 1.00 95.81 101 PHE A CA 1
ATOM 792 C C . PHE A 1 101 ? 23.792 12.762 -14.776 1.00 95.81 101 PHE A C 1
ATOM 794 O O . PHE A 1 101 ? 23.146 13.308 -15.673 1.00 95.81 101 PHE A O 1
ATOM 801 N N . HIS A 1 102 ? 25.126 12.745 -14.735 1.00 91.38 102 HIS A N 1
ATOM 802 C CA . HIS A 1 102 ? 26.000 13.277 -15.779 1.00 91.38 102 HIS A CA 1
ATOM 803 C C . HIS A 1 102 ? 26.692 12.110 -16.471 1.00 91.38 102 HIS A C 1
ATOM 805 O O . HIS A 1 102 ? 27.385 11.332 -15.820 1.00 91.38 102 HIS A O 1
ATOM 811 N N . ASP A 1 103 ? 26.502 12.012 -17.779 1.00 92.56 103 ASP A N 1
ATOM 812 C CA . ASP A 1 103 ? 27.125 11.013 -18.644 1.00 92.56 103 ASP A CA 1
ATOM 813 C C . ASP A 1 103 ? 27.652 11.718 -19.897 1.00 9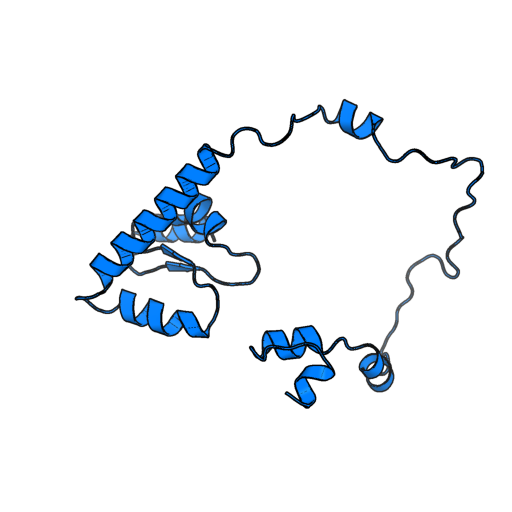2.56 103 ASP A C 1
ATOM 815 O O . ASP A 1 103 ? 27.284 12.868 -20.175 1.00 92.56 103 ASP A O 1
ATOM 819 N N . ASP A 1 104 ? 28.512 11.050 -20.656 1.00 94.56 104 ASP A N 1
ATOM 820 C CA . ASP A 1 104 ? 29.030 11.579 -21.911 1.00 94.56 104 ASP A CA 1
ATOM 821 C C . ASP A 1 104 ? 28.001 11.417 -23.037 1.00 94.56 104 ASP A C 1
ATOM 823 O O . ASP A 1 104 ? 28.111 10.571 -23.926 1.00 94.56 104 ASP A O 1
ATOM 827 N N . TRP A 1 105 ? 26.984 12.280 -23.019 1.00 93.44 105 TRP A N 1
ATOM 828 C CA . TRP A 1 105 ? 25.961 12.354 -24.065 1.00 93.44 105 TRP A CA 1
ATOM 829 C C . TRP A 1 105 ? 26.526 12.702 -25.450 1.00 93.44 105 TRP A C 1
ATOM 831 O O . TRP A 1 105 ? 25.827 12.520 -26.442 1.00 93.44 105 TRP A O 1
ATOM 841 N N . SER A 1 106 ? 27.768 13.195 -25.535 1.00 95.06 106 SER A N 1
ATOM 842 C CA . SER A 1 106 ? 28.430 13.460 -26.820 1.00 95.06 106 SER A CA 1
ATOM 843 C C . SER A 1 106 ? 28.951 12.173 -27.463 1.00 95.06 106 SER A C 1
ATOM 845 O O . SER A 1 106 ? 29.056 12.101 -28.685 1.00 95.06 106 SER A O 1
ATOM 847 N N . ASN A 1 107 ? 29.259 11.160 -26.648 1.00 95.62 107 ASN A N 1
ATOM 848 C CA . ASN A 1 107 ? 29.746 9.848 -27.078 1.00 95.62 107 ASN A CA 1
ATOM 849 C C . ASN A 1 107 ? 28.691 8.733 -26.936 1.00 95.62 107 ASN A C 1
ATOM 851 O O . ASN A 1 107 ? 28.910 7.592 -27.339 1.00 95.62 107 ASN A O 1
ATOM 855 N N . TYR A 1 108 ? 27.516 9.050 -26.392 1.00 96.38 108 TYR A N 1
ATOM 856 C CA . TYR A 1 108 ? 26.362 8.163 -26.391 1.00 96.38 108 TYR A CA 1
ATOM 857 C C . TYR A 1 108 ? 25.423 8.506 -27.545 1.00 96.38 108 TYR A C 1
ATOM 859 O O . TYR A 1 108 ? 24.921 9.621 -27.652 1.00 96.38 108 TYR A O 1
ATOM 867 N N . THR A 1 109 ? 25.132 7.521 -28.393 1.00 95.88 109 THR A N 1
ATOM 868 C CA . THR A 1 109 ? 24.054 7.622 -29.383 1.00 95.88 109 THR A CA 1
ATOM 869 C C . THR A 1 109 ? 22.839 6.862 -28.850 1.00 95.88 109 THR A C 1
ATOM 871 O O . THR A 1 109 ? 22.869 5.628 -28.848 1.00 95.88 109 THR A O 1
ATOM 874 N N . PRO A 1 110 ? 21.771 7.548 -28.390 1.00 95.75 110 PRO A N 1
ATOM 875 C CA . PRO A 1 110 ? 20.562 6.872 -27.938 1.00 95.75 110 PRO A CA 1
ATOM 876 C C . PRO A 1 110 ? 19.986 5.983 -29.047 1.00 95.75 110 PRO A C 1
ATOM 878 O O . PRO A 1 110 ? 19.868 6.442 -30.190 1.00 95.75 110 PRO A O 1
ATOM 881 N N . PRO A 1 111 ? 19.606 4.726 -28.751 1.00 96.69 111 PRO A N 1
ATOM 882 C CA . PRO A 1 111 ? 19.011 3.859 -29.752 1.00 96.69 111 PRO A CA 1
ATOM 883 C C . PRO A 1 111 ? 17.686 4.462 -30.219 1.00 96.69 111 PRO A C 1
ATOM 885 O O . PRO A 1 111 ? 16.809 4.778 -29.411 1.00 96.69 111 PRO A O 1
ATOM 888 N N . GLN A 1 112 ? 17.531 4.617 -31.534 1.00 96.75 112 GLN A N 1
ATOM 889 C CA . GLN A 1 112 ? 16.267 5.086 -32.088 1.00 96.75 112 GLN A CA 1
ATOM 890 C C . GLN A 1 112 ? 15.184 4.010 -31.909 1.00 96.75 112 GLN A C 1
ATOM 892 O O . GLN A 1 112 ? 15.444 2.830 -32.175 1.00 96.75 112 GLN A O 1
ATOM 897 N N . PRO A 1 113 ? 13.962 4.383 -31.484 1.00 96.44 113 PRO A N 1
ATOM 898 C CA . PRO A 1 113 ? 12.840 3.456 -31.460 1.00 96.44 113 PRO A CA 1
ATOM 899 C C . PRO A 1 113 ? 12.594 2.875 -32.855 1.00 96.44 113 PRO A C 1
ATOM 901 O O . PRO A 1 113 ? 12.558 3.613 -33.836 1.00 96.44 113 PRO A O 1
ATOM 904 N N . ARG A 1 114 ? 12.365 1.558 -32.945 1.00 96.25 114 ARG A N 1
ATOM 905 C CA . ARG A 1 114 ? 12.057 0.890 -34.226 1.00 96.25 114 ARG A CA 1
ATOM 906 C C . ARG A 1 114 ? 10.772 1.417 -34.868 1.00 96.25 114 ARG A C 1
ATOM 908 O O . ARG A 1 114 ? 10.679 1.475 -36.087 1.00 96.25 114 ARG A O 1
ATOM 915 N N . GLN A 1 115 ? 9.789 1.767 -34.044 1.00 95.69 115 GLN A N 1
ATOM 916 C CA . GLN A 1 115 ? 8.501 2.313 -34.462 1.00 95.69 115 GLN A CA 1
ATOM 917 C C . GLN A 1 115 ? 8.142 3.490 -33.545 1.00 95.69 115 GLN A C 1
ATOM 919 O O . GLN A 1 115 ? 7.632 3.278 -32.445 1.00 95.69 115 GLN A O 1
ATOM 924 N N . PRO A 1 116 ? 8.467 4.732 -33.940 1.00 95.44 116 PRO A N 1
ATOM 925 C CA . PRO A 1 116 ? 7.992 5.923 -33.246 1.00 95.44 116 PRO A CA 1
ATOM 926 C C . PRO A 1 116 ? 6.472 6.082 -33.397 1.00 95.44 116 PRO A C 1
ATOM 928 O O . PRO A 1 116 ? 5.899 5.701 -34.415 1.00 95.44 116 PRO A O 1
ATOM 931 N N . GLY A 1 117 ? 5.822 6.707 -32.416 1.00 95.69 117 GLY A N 1
ATOM 932 C CA . GLY A 1 117 ? 4.371 6.914 -32.418 1.00 95.69 117 GLY A CA 1
ATOM 933 C C . GLY A 1 117 ? 3.607 5.852 -31.624 1.00 95.69 117 GLY A C 1
ATOM 934 O O . GLY A 1 117 ? 4.186 5.106 -30.837 1.00 95.69 117 GLY A O 1
ATOM 935 N N . VAL A 1 118 ? 2.281 5.829 -31.778 1.00 96.19 118 VAL A N 1
ATOM 936 C CA . VAL A 1 118 ? 1.405 4.903 -31.047 1.00 96.19 118 VAL A CA 1
ATOM 937 C C . VAL A 1 118 ? 1.248 3.615 -31.844 1.00 96.19 118 VAL A C 1
ATOM 939 O O . VAL A 1 118 ? 0.793 3.643 -32.983 1.00 96.19 118 VAL A O 1
ATOM 942 N N . THR A 1 119 ? 1.577 2.488 -31.215 1.00 94.56 119 THR A N 1
ATOM 943 C CA . THR A 1 119 ? 1.308 1.147 -31.747 1.00 94.56 119 THR A CA 1
ATOM 944 C C . THR A 1 119 ? 0.242 0.493 -30.880 1.00 94.56 119 THR A C 1
ATOM 946 O O . THR A 1 119 ? 0.407 0.402 -29.665 1.00 94.56 119 THR A O 1
ATOM 949 N N . VAL A 1 120 ? -0.867 0.076 -31.490 1.00 94.62 120 VAL A N 1
ATOM 950 C CA . VAL A 1 120 ? -1.982 -0.564 -30.783 1.00 94.62 120 VAL A CA 1
ATOM 951 C C . VAL A 1 120 ? -1.893 -2.072 -30.971 1.00 94.62 120 VAL A C 1
ATOM 953 O O . VAL A 1 120 ? -1.883 -2.556 -32.099 1.00 94.62 120 VAL A O 1
ATOM 956 N N . PHE A 1 121 ? -1.877 -2.802 -29.861 1.00 92.00 121 PHE A N 1
ATOM 957 C CA . PHE A 1 121 ? -2.036 -4.252 -29.833 1.00 92.00 121 PHE A CA 1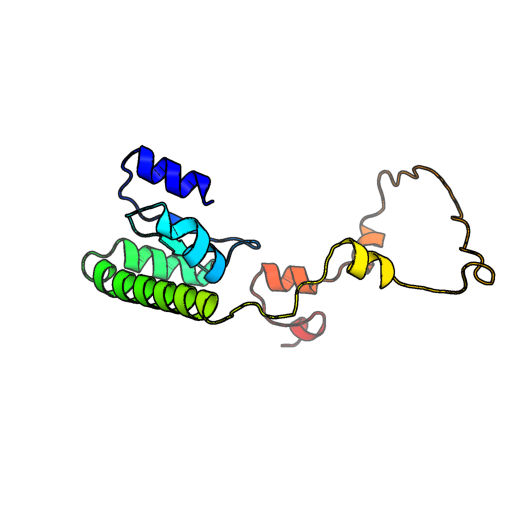
ATOM 958 C C . PHE A 1 121 ? -3.506 -4.568 -29.541 1.00 92.00 121 PHE A C 1
ATOM 960 O O . PHE A 1 121 ? -3.906 -4.660 -28.382 1.00 92.00 121 PHE A O 1
ATOM 967 N N . ALA A 1 122 ? -4.326 -4.637 -30.590 1.00 91.75 122 ALA A N 1
ATOM 968 C CA . ALA A 1 122 ? -5.722 -5.051 -30.470 1.00 91.75 122 ALA A CA 1
ATOM 969 C C . ALA A 1 122 ? -5.801 -6.583 -30.432 1.00 91.75 122 ALA A C 1
ATOM 971 O O . ALA A 1 122 ? -5.114 -7.240 -31.211 1.00 91.75 122 ALA A O 1
ATOM 972 N N . ASP A 1 123 ? -6.621 -7.124 -29.529 1.00 90.75 123 ASP A N 1
ATOM 973 C CA . ASP A 1 123 ? -6.937 -8.557 -29.444 1.00 90.75 123 ASP A CA 1
ATOM 974 C C . ASP A 1 123 ? -5.703 -9.479 -29.360 1.00 90.75 123 ASP A C 1
ATOM 976 O O . ASP A 1 123 ? -5.600 -10.486 -30.060 1.00 90.75 123 ASP A O 1
ATOM 980 N N . TYR A 1 124 ? -4.746 -9.121 -28.496 1.00 93.31 124 TYR A N 1
ATOM 981 C CA . TYR A 1 124 ? -3.529 -9.909 -28.270 1.00 93.31 124 TYR A CA 1
ATOM 982 C C . TYR A 1 124 ? -3.848 -11.283 -27.657 1.00 93.31 124 TYR A C 1
ATOM 984 O O . TYR A 1 124 ? -4.701 -11.388 -26.772 1.00 93.31 124 TYR A O 1
ATOM 992 N N . ASP A 1 125 ? -3.152 -12.332 -28.104 1.00 95.50 125 ASP A N 1
ATOM 993 C CA . ASP A 1 125 ? -3.459 -13.709 -27.708 1.00 95.50 125 ASP A CA 1
ATOM 994 C C . ASP A 1 125 ? -3.160 -13.958 -26.221 1.00 95.50 125 ASP A C 1
ATOM 996 O O . ASP A 1 125 ? -2.032 -13.819 -25.743 1.00 95.50 125 ASP A O 1
ATOM 1000 N N . LEU A 1 126 ? -4.184 -14.384 -25.480 1.00 95.25 126 LEU A N 1
ATOM 1001 C CA . LEU A 1 126 ? -4.051 -14.750 -24.075 1.00 95.25 126 LEU A CA 1
ATOM 1002 C C . LEU A 1 126 ? -3.145 -15.974 -23.883 1.00 95.25 126 LEU A C 1
ATOM 1004 O O . LEU A 1 126 ? -2.490 -16.078 -22.844 1.00 95.25 126 LEU A O 1
ATOM 1008 N N . ALA A 1 127 ? -3.099 -16.893 -24.854 1.00 96.56 127 ALA A N 1
ATOM 1009 C CA . ALA A 1 127 ? -2.223 -18.056 -24.782 1.00 96.56 127 ALA A CA 1
ATOM 1010 C C . ALA A 1 127 ? -0.745 -17.644 -24.756 1.00 96.56 127 ALA A C 1
ATOM 1012 O O . ALA A 1 127 ? 0.020 -18.239 -24.001 1.00 96.56 127 ALA A O 1
ATOM 1013 N N . GLU A 1 128 ? -0.376 -16.594 -25.497 1.00 95.88 128 GLU A N 1
ATOM 1014 C CA . GLU A 1 128 ? 0.964 -16.003 -25.461 1.00 95.88 128 GLU A CA 1
ATOM 1015 C C . GLU A 1 128 ? 1.207 -15.265 -24.137 1.00 95.88 128 GLU A C 1
ATOM 1017 O O . GLU A 1 128 ? 2.218 -15.491 -23.475 1.00 95.88 128 GLU A O 1
ATOM 1022 N N . LEU A 1 129 ? 0.258 -14.433 -23.687 1.00 95.81 129 LEU A N 1
ATOM 1023 C CA . LEU A 1 129 ? 0.401 -13.672 -22.436 1.00 95.81 129 LEU A CA 1
ATOM 1024 C C . LEU A 1 129 ? 0.578 -14.563 -21.203 1.00 95.81 129 LEU A C 1
ATOM 1026 O O . LEU A 1 129 ? 1.274 -14.176 -20.263 1.00 95.81 129 LEU A O 1
ATOM 1030 N N . ARG A 1 130 ? -0.040 -15.749 -21.196 1.00 96.69 130 ARG A N 1
ATOM 1031 C CA . ARG A 1 130 ? 0.041 -16.711 -20.091 1.00 96.69 130 ARG A CA 1
ATOM 1032 C C . ARG A 1 130 ? 1.484 -17.050 -19.716 1.00 96.69 130 ARG A C 1
ATOM 1034 O O . ARG A 1 130 ? 1.773 -17.194 -18.529 1.00 96.69 130 ARG A O 1
ATOM 1041 N N . ASP A 1 131 ? 2.372 -17.146 -20.698 1.00 96.50 131 ASP A N 1
AT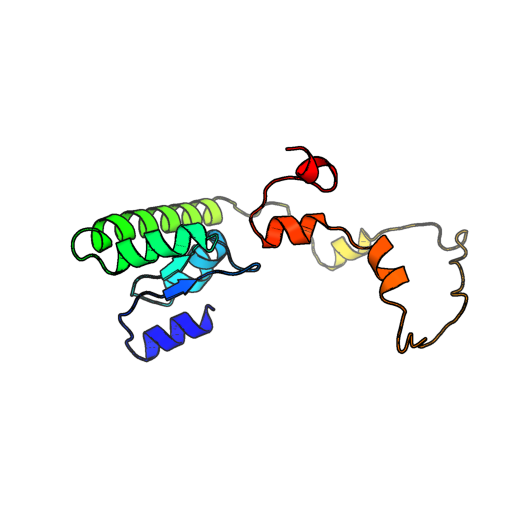OM 1042 C CA . ASP A 1 131 ? 3.763 -17.552 -20.486 1.00 96.50 131 ASP A CA 1
ATOM 1043 C C . ASP A 1 131 ? 4.608 -16.433 -19.838 1.00 96.50 131 ASP A C 1
ATOM 1045 O O . ASP A 1 131 ? 5.701 -16.684 -19.333 1.00 96.50 131 ASP A O 1
ATOM 1049 N N . TYR A 1 132 ? 4.070 -15.207 -19.782 1.00 96.25 132 TYR A N 1
ATOM 1050 C CA . TYR A 1 132 ? 4.683 -14.033 -19.153 1.00 96.25 132 TYR A CA 1
ATOM 1051 C C . TYR A 1 132 ? 4.064 -13.673 -17.794 1.00 96.25 132 TYR A C 1
ATOM 1053 O O . TYR A 1 132 ? 4.469 -12.683 -17.179 1.00 96.25 132 TYR A O 1
ATOM 1061 N N . ILE A 1 133 ? 3.086 -14.443 -17.307 1.00 96.94 133 ILE A N 1
ATOM 1062 C CA . ILE A 1 133 ? 2.478 -14.195 -15.997 1.00 96.94 133 ILE A CA 1
ATOM 1063 C C . ILE A 1 133 ? 3.481 -14.551 -14.893 1.00 96.94 133 ILE A C 1
ATOM 1065 O O . ILE A 1 133 ? 3.849 -15.712 -14.714 1.00 96.94 133 ILE A O 1
ATOM 1069 N N . ASP A 1 134 ? 3.856 -13.560 -14.081 1.00 97.19 134 ASP A N 1
ATOM 1070 C CA . ASP A 1 134 ? 4.365 -13.833 -12.738 1.00 97.19 134 ASP A CA 1
ATOM 1071 C C . ASP A 1 134 ? 3.180 -14.245 -11.857 1.00 97.19 134 ASP A C 1
ATOM 1073 O O . ASP A 1 134 ? 2.311 -13.435 -11.531 1.00 97.19 134 ASP A O 1
ATOM 1077 N N . TRP A 1 135 ? 3.126 -15.525 -11.491 1.00 97.06 135 TRP A N 1
ATOM 1078 C CA . TRP A 1 135 ? 2.065 -16.081 -10.650 1.00 97.06 135 TRP A CA 1
ATOM 1079 C C . TRP A 1 135 ? 2.247 -15.765 -9.163 1.00 97.06 135 TRP A C 1
ATOM 1081 O O . TRP A 1 135 ? 1.342 -15.994 -8.363 1.00 97.06 135 TRP A O 1
ATOM 1091 N N . THR A 1 136 ? 3.389 -15.212 -8.755 1.00 96.44 136 THR A N 1
ATOM 1092 C CA . THR A 1 136 ? 3.658 -14.921 -7.342 1.00 96.44 136 THR A CA 1
ATOM 1093 C C . THR A 1 136 ? 2.666 -13.918 -6.751 1.00 96.44 136 THR A C 1
ATOM 1095 O O . THR A 1 136 ? 2.098 -14.220 -5.699 1.00 96.44 136 THR A O 1
ATOM 1098 N N . PRO A 1 137 ? 2.372 -12.769 -7.396 1.00 95.81 137 PRO A N 1
ATOM 1099 C CA . PRO A 1 137 ? 1.342 -11.853 -6.916 1.00 95.81 137 PRO A CA 1
ATOM 1100 C C . PRO A 1 137 ? -0.055 -12.484 -6.865 1.00 95.81 137 PRO A C 1
ATOM 1102 O O . PRO A 1 137 ? -0.847 -12.106 -6.006 1.00 95.81 137 PRO A O 1
ATOM 1105 N N . PHE A 1 138 ? -0.359 -13.458 -7.736 1.00 96.56 138 PHE A N 1
ATOM 1106 C CA . PHE A 1 138 ? -1.622 -14.200 -7.679 1.00 96.56 138 PHE A CA 1
ATOM 1107 C C . PHE A 1 138 ? -1.718 -15.000 -6.376 1.00 96.56 138 PHE A C 1
ATOM 1109 O O . PHE A 1 138 ? -2.661 -14.798 -5.617 1.00 96.56 138 PHE A O 1
ATOM 1116 N N . PHE A 1 139 ? -0.723 -15.832 -6.054 1.00 95.94 139 PHE A N 1
ATOM 1117 C CA . PHE A 1 139 ? -0.723 -16.589 -4.795 1.00 95.94 139 PHE A CA 1
ATOM 1118 C C . PHE A 1 139 ? -0.749 -15.674 -3.564 1.00 95.94 139 PHE A C 1
ATOM 1120 O O . PHE A 1 139 ? -1.519 -15.914 -2.636 1.00 95.94 139 PHE A O 1
ATOM 1127 N N . GLN A 1 140 ? 0.000 -14.567 -3.595 1.00 91.81 140 GLN A N 1
ATOM 1128 C CA . GLN A 1 140 ? -0.028 -13.559 -2.531 1.00 91.81 140 GLN A CA 1
ATOM 1129 C C . GLN A 1 140 ? -1.417 -12.935 -2.344 1.00 91.81 140 GLN A C 1
ATOM 1131 O O . GLN A 1 140 ? -1.838 -12.724 -1.207 1.00 91.81 140 GLN A O 1
ATOM 1136 N N . ALA A 1 141 ? -2.138 -12.651 -3.433 1.00 91.19 141 ALA A N 1
ATOM 1137 C CA . ALA A 1 141 ? -3.498 -12.118 -3.372 1.00 91.19 141 ALA A CA 1
ATOM 1138 C C . ALA A 1 141 ? -4.491 -13.109 -2.743 1.00 91.19 141 ALA A C 1
ATOM 1140 O O . ALA A 1 141 ? -5.460 -12.683 -2.118 1.00 91.19 141 ALA A O 1
ATOM 1141 N N . TRP A 1 142 ? -4.222 -14.411 -2.863 1.00 93.19 142 TRP A N 1
ATOM 1142 C CA . TRP A 1 142 ? -4.978 -15.492 -2.225 1.00 93.19 142 TRP A CA 1
ATOM 1143 C C . TRP A 1 142 ? -4.471 -15.861 -0.821 1.00 93.19 142 TRP A C 1
ATOM 1145 O O . TRP A 1 142 ? -4.889 -16.874 -0.270 1.00 93.19 142 TRP A O 1
ATOM 1155 N N . GLU A 1 143 ? -3.582 -15.052 -0.234 1.00 90.31 143 GLU A N 1
ATOM 1156 C CA . GLU A 1 143 ? -2.952 -15.294 1.074 1.00 90.31 143 GLU A CA 1
ATOM 1157 C C . GLU A 1 143 ? -2.176 -16.631 1.157 1.00 90.31 143 GLU A C 1
ATOM 1159 O O . GLU A 1 143 ? -1.910 -17.146 2.244 1.00 90.31 143 GLU A O 1
ATOM 1164 N N . LEU A 1 144 ? -1.739 -17.165 0.010 1.00 93.25 144 LEU A N 1
ATOM 1165 C CA . LEU A 1 144 ? -0.880 -18.344 -0.083 1.00 93.25 144 LEU A CA 1
ATOM 1166 C C . LEU A 1 144 ? 0.589 -17.905 -0.067 1.00 93.25 144 LEU A C 1
ATOM 1168 O O . LEU A 1 144 ? 1.063 -17.184 -0.948 1.00 93.25 144 LEU A O 1
ATOM 1172 N N . SER A 1 145 ? 1.304 -18.303 0.986 1.00 91.12 145 SER A N 1
ATOM 1173 C CA . SER A 1 145 ? 2.693 -17.899 1.210 1.00 91.12 145 SER A CA 1
ATOM 1174 C C . SER A 1 145 ? 3.647 -18.770 0.403 1.00 91.12 145 SER A C 1
ATOM 1176 O O . SER A 1 145 ? 3.585 -19.985 0.486 1.00 91.12 145 SER A O 1
ATOM 1178 N N . GLY A 1 146 ? 4.551 -18.144 -0.346 1.00 92.62 146 GLY A N 1
ATOM 1179 C CA . GLY A 1 146 ? 5.531 -18.846 -1.169 1.00 92.62 146 GLY A CA 1
ATOM 1180 C C . GLY A 1 146 ? 5.831 -18.083 -2.454 1.00 92.62 146 GLY A C 1
ATOM 1181 O O . GLY A 1 146 ? 5.228 -17.049 -2.740 1.00 92.62 146 GLY A O 1
ATOM 1182 N N . HIS A 1 147 ? 6.800 -18.573 -3.222 1.00 95.69 147 HIS A N 1
ATOM 1183 C CA . HIS A 1 147 ? 7.142 -18.022 -4.534 1.00 95.69 147 HIS A CA 1
ATOM 1184 C C . HIS A 1 147 ? 6.864 -19.076 -5.600 1.00 95.69 147 HIS A C 1
ATOM 1186 O O . HIS A 1 147 ? 7.249 -20.232 -5.420 1.00 95.69 147 HIS A O 1
ATOM 1192 N N . TYR A 1 148 ? 6.225 -18.695 -6.704 1.00 96.19 148 TYR A N 1
ATOM 1193 C CA . TYR A 1 148 ? 6.053 -19.600 -7.837 1.00 96.19 148 TYR A CA 1
ATOM 1194 C C . TYR A 1 148 ? 7.418 -19.892 -8.500 1.00 96.19 148 TYR A C 1
ATOM 1196 O O . TYR A 1 148 ? 8.253 -18.990 -8.574 1.00 96.19 148 TYR A O 1
ATOM 1204 N N . PRO A 1 149 ? 7.690 -21.123 -8.975 1.00 95.69 149 PRO A N 1
ATOM 1205 C CA . PRO A 1 149 ? 6.837 -22.313 -8.900 1.00 95.69 149 PRO A CA 1
ATOM 1206 C C . PRO A 1 149 ? 6.963 -23.109 -7.592 1.00 95.69 149 PRO A C 1
ATOM 1208 O O . PRO A 1 149 ? 6.162 -24.005 -7.375 1.00 95.69 149 PRO A O 1
ATOM 1211 N N . ARG A 1 150 ? 7.913 -22.781 -6.701 1.00 96.75 150 ARG A N 1
ATOM 1212 C CA . ARG A 1 150 ? 8.208 -23.562 -5.477 1.00 96.75 150 ARG A CA 1
ATOM 1213 C C . ARG A 1 150 ? 6.999 -23.810 -4.569 1.00 96.75 150 ARG A C 1
ATOM 1215 O O . ARG A 1 150 ? 6.945 -24.848 -3.936 1.00 96.75 150 ARG A O 1
ATOM 1222 N N . ILE A 1 151 ? 6.045 -22.882 -4.525 1.00 95.81 151 ILE A N 1
ATOM 1223 C CA . ILE A 1 151 ? 4.806 -23.015 -3.738 1.00 95.81 151 ILE A CA 1
ATOM 1224 C C . ILE A 1 151 ? 3.932 -24.221 -4.144 1.00 95.81 151 ILE A C 1
ATOM 1226 O O . ILE A 1 151 ? 3.038 -24.601 -3.401 1.00 95.81 151 ILE A O 1
ATOM 1230 N N . LEU A 1 152 ? 4.146 -24.810 -5.326 1.00 95.62 152 LEU A N 1
ATOM 1231 C CA . LEU A 1 152 ? 3.364 -25.959 -5.795 1.00 95.62 152 LEU A CA 1
ATOM 1232 C C . LEU A 1 152 ? 3.751 -27.281 -5.113 1.00 95.62 152 LEU A C 1
ATOM 1234 O O . LEU A 1 152 ? 2.956 -28.216 -5.144 1.00 95.62 152 LEU A O 1
ATOM 1238 N N . ASP A 1 153 ? 4.943 -27.340 -4.516 1.00 94.75 153 ASP A N 1
ATOM 1239 C CA . ASP A 1 153 ? 5.515 -28.535 -3.882 1.00 94.75 153 ASP A CA 1
ATOM 1240 C C . ASP A 1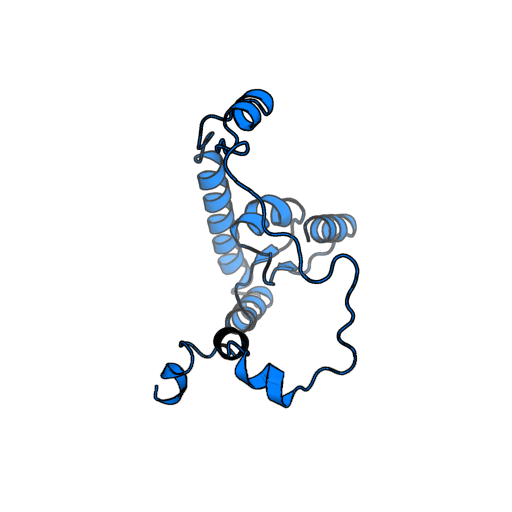 153 ? 5.673 -28.374 -2.352 1.00 94.75 153 ASP A C 1
ATOM 1242 O O . ASP A 1 153 ? 6.387 -29.161 -1.726 1.00 94.75 153 ASP A O 1
ATOM 1246 N N . ASP A 1 154 ? 5.073 -27.327 -1.775 1.00 78.94 154 ASP A N 1
ATOM 1247 C CA . ASP A 1 154 ? 5.193 -26.937 -0.356 1.00 78.94 154 ASP A CA 1
ATOM 1248 C C . ASP A 1 154 ? 4.204 -27.680 0.567 1.00 78.94 154 ASP A C 1
ATOM 1250 O O . ASP A 1 154 ? 3.085 -28.027 0.112 1.00 78.94 154 ASP A O 1
#

Radius of gyration: 24.52 Å; chains: 1; bounding box: 52×52×62 Å

Secondary structure (DSSP, 8-state):
-HHHHHHHHHTT--S-EEE-STT--HHHHHHHTGGG-SS-EEE--SHHHHHHHHHHHH-TTTHHHHHHHHHHHHHHHHHHHHHSTT-SPPPPHHHHHHTS----TTT--PPPPSS-S-----S--HHHHHTT---HHHHHHTT--S-TTGGGG-

InterPro domains:
  IPR004223 Vitamin B12-dependent methionine synthase, activation domain [PF02965] (125-154)
  IPR004223 Vitamin B12-dependent methionine synthase, activation domain [PS50974] (84-154)
  IPR006158 Cobalamin (vitamin B12)-binding domain [PS51332] (1-68)
  IPR036724 Cobalamin-binding domain superfamily [SSF52242] (1-81)
  IPR037010 Vitamin B12-dependent methionine synthase, activation domain superfamily [SSF56507] (89-154)
  IPR050554 Methionine Synthase/Corrinoid [PTHR45833] (1-150)

Sequence (154 aa):
MSHVAREMQRQDFCIPLLIGGATTSRAHTALKIEPHYKSPTVWVKDASRAVGVAQSLVSKDLTEAFMARIRHDYAEVRERHRQRGGNKPLVTLQHARAQGFHDDWSNYTPPQPRQPGVTVFADYDLAELRDYIDWTPFFQAWELSGHYPRILDD

Organism: NCBI:txid410659

pLDDT: mean 93.88, std 6.02, range [56.56, 98.44]